Protein AF-A0A5C7M520-F1 (afdb_monomer)

Solvent-accessible surface area (backbone atoms only — not comparable to full-atom values): 5235 Å² total; per-residue (Å²): 130,85,77,78,72,77,76,58,42,74,70,54,72,67,58,50,48,47,48,54,54,52,67,70,34,61,91,70,42,80,63,52,48,68,59,29,32,75,74,70,73,37,47,33,76,53,51,53,49,51,44,52,51,52,57,49,52,50,70,74,63,69,65,56,49,36,72,70,54,44,53,50,50,52,53,47,50,54,51,54,75,67,30,80,82,83,125

Radius of gyration: 14.42 Å; Cα contacts (8 Å, |Δi|>4): 70; chains: 1; bounding box: 48×18×38 Å

Structure (mmCIF, N/CA/C/O backbone):
data_AF-A0A5C7M520-F1
#
_entry.id   AF-A0A5C7M520-F1
#
loop_
_atom_site.group_PDB
_atom_site.id
_atom_site.type_symbol
_atom_site.label_atom_id
_atom_site.label_alt_id
_atom_site.label_comp_id
_atom_site.label_asym_id
_atom_site.label_entity_id
_atom_site.label_seq_id
_atom_site.pdbx_PDB_ins_code
_atom_site.Cartn_x
_atom_site.Cartn_y
_atom_site.Cartn_z
_atom_site.occupancy
_atom_site.B_iso_or_equiv
_atom_site.auth_seq_id
_atom_site.auth_comp_id
_atom_site.auth_asym_id
_atom_site.auth_atom_id
_atom_site.pdbx_PDB_model_num
ATOM 1 N N . MET A 1 1 ? -32.687 -4.355 21.978 1.00 41.03 1 MET A N 1
ATOM 2 C CA . MET A 1 1 ? -31.274 -3.936 22.010 1.00 41.03 1 MET A CA 1
ATOM 3 C C . MET A 1 1 ? -30.881 -3.645 20.578 1.00 41.03 1 MET A C 1
ATOM 5 O O . MET A 1 1 ? -30.911 -4.560 19.767 1.00 41.03 1 MET A O 1
ATOM 9 N N . LEU A 1 2 ? -30.689 -2.372 20.231 1.00 47.81 2 LEU A N 1
ATOM 10 C CA . LEU A 1 2 ? -30.164 -1.999 18.920 1.00 47.81 2 LEU A CA 1
ATOM 11 C C . LEU A 1 2 ? -28.688 -2.374 18.954 1.00 47.81 2 LEU A C 1
ATOM 13 O O . LEU A 1 2 ? -27.919 -1.766 19.686 1.00 47.81 2 LEU A O 1
ATOM 17 N N . GLN A 1 3 ? -28.340 -3.448 18.258 1.00 53.38 3 GLN A N 1
ATOM 18 C CA . GLN A 1 3 ? -26.955 -3.805 18.020 1.00 53.38 3 GLN A CA 1
ATOM 19 C C . GLN A 1 3 ? -26.384 -2.667 17.178 1.00 53.38 3 GLN A C 1
ATOM 21 O O . GLN A 1 3 ? -26.745 -2.530 16.006 1.00 53.38 3 GLN A O 1
ATOM 26 N N . GLU A 1 4 ? -25.607 -1.790 17.812 1.00 50.66 4 GLU A N 1
ATOM 27 C CA . GLU A 1 4 ? -24.742 -0.843 17.125 1.00 50.66 4 GLU A CA 1
ATOM 28 C C . GLU A 1 4 ? -23.917 -1.697 16.170 1.00 50.66 4 GLU A C 1
ATOM 30 O O . GLU A 1 4 ? -23.052 -2.465 16.586 1.00 50.66 4 GLU A O 1
ATOM 35 N N . ARG A 1 5 ? -24.291 -1.701 14.887 1.00 58.03 5 ARG A N 1
ATOM 36 C CA . ARG A 1 5 ? -23.423 -2.255 13.862 1.00 58.03 5 ARG A CA 1
ATOM 37 C C . ARG A 1 5 ? -22.200 -1.363 13.931 1.00 58.03 5 ARG A C 1
ATOM 39 O O . ARG A 1 5 ? -22.281 -0.232 13.460 1.00 58.03 5 ARG A O 1
ATOM 46 N N . GLU A 1 6 ? -21.131 -1.828 14.576 1.00 59.59 6 GLU A N 1
ATOM 47 C CA . GLU A 1 6 ? -19.800 -1.287 14.341 1.00 59.59 6 GLU A CA 1
ATOM 48 C C . GLU A 1 6 ? -19.685 -1.167 12.827 1.00 59.59 6 GLU A C 1
ATOM 50 O O . GLU A 1 6 ? -19.735 -2.163 12.103 1.00 59.59 6 GLU A O 1
ATOM 55 N N . THR A 1 7 ? -19.711 0.066 12.329 1.00 68.75 7 THR A N 1
ATOM 56 C CA . THR A 1 7 ? -19.513 0.340 10.916 1.00 68.75 7 THR A CA 1
ATOM 57 C C . THR A 1 7 ? -18.060 0.018 10.649 1.00 68.75 7 THR A C 1
ATOM 59 O O . THR A 1 7 ? -17.194 0.874 10.823 1.00 68.75 7 THR A O 1
ATOM 62 N N . THR A 1 8 ? -17.801 -1.242 10.310 1.00 72.25 8 THR A N 1
ATOM 63 C CA . THR A 1 8 ? -16.503 -1.675 9.831 1.00 72.25 8 THR A CA 1
ATOM 64 C C . THR A 1 8 ? -16.164 -0.842 8.607 1.00 72.25 8 THR A C 1
ATOM 66 O O . THR A 1 8 ? -16.968 -0.67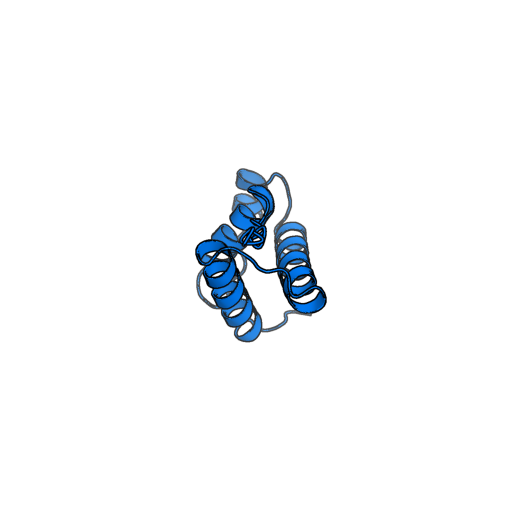9 7.684 1.00 72.25 8 THR A O 1
ATOM 69 N N . MET A 1 9 ? -15.000 -0.212 8.656 1.00 83.94 9 MET A N 1
ATOM 70 C CA . MET A 1 9 ? -14.505 0.623 7.581 1.00 83.94 9 MET A CA 1
ATOM 71 C C . MET A 1 9 ? -13.803 -0.253 6.552 1.00 83.94 9 MET A C 1
ATOM 73 O O . MET A 1 9 ? -13.150 -1.238 6.887 1.00 83.94 9 MET A O 1
ATOM 77 N N . HIS A 1 10 ? -13.930 0.135 5.292 1.00 87.75 10 HIS A N 1
ATOM 78 C CA . HIS A 1 10 ? -13.174 -0.457 4.203 1.00 87.75 10 HIS A CA 1
ATOM 79 C C . HIS A 1 10 ? -12.147 0.559 3.718 1.00 87.75 10 HIS A C 1
ATOM 81 O O . HIS A 1 10 ? -12.431 1.759 3.649 1.00 87.75 10 HIS A O 1
ATOM 87 N N . LEU A 1 11 ? -10.968 0.077 3.348 1.00 89.62 11 LEU A N 1
ATOM 88 C CA . LEU A 1 11 ? -10.023 0.844 2.561 1.00 89.62 11 LEU A CA 1
ATOM 89 C C . LEU A 1 11 ? -10.668 1.223 1.231 1.00 89.62 11 LEU A C 1
ATOM 91 O O . LEU A 1 11 ? -11.382 0.430 0.606 1.00 89.62 11 LEU A O 1
ATOM 95 N N . ASP A 1 12 ? -10.363 2.434 0.771 1.00 92.00 12 ASP A N 1
ATOM 96 C CA . ASP A 1 12 ? -10.728 2.825 -0.580 1.00 92.00 12 ASP A CA 1
ATOM 97 C C . ASP A 1 12 ? -10.091 1.866 -1.598 1.00 92.00 12 ASP A C 1
ATOM 99 O O . ASP A 1 12 ? -8.992 1.335 -1.398 1.00 92.00 12 ASP A O 1
ATOM 103 N N . TRP A 1 13 ? -10.788 1.644 -2.712 1.00 93.00 13 TRP A N 1
ATOM 104 C CA . TRP A 1 13 ? -10.356 0.725 -3.763 1.00 93.00 13 TRP A CA 1
ATOM 105 C C . TRP A 1 13 ? -8.962 1.072 -4.307 1.00 93.00 13 TRP A C 1
ATOM 107 O O . TRP A 1 13 ? -8.212 0.164 -4.677 1.00 93.00 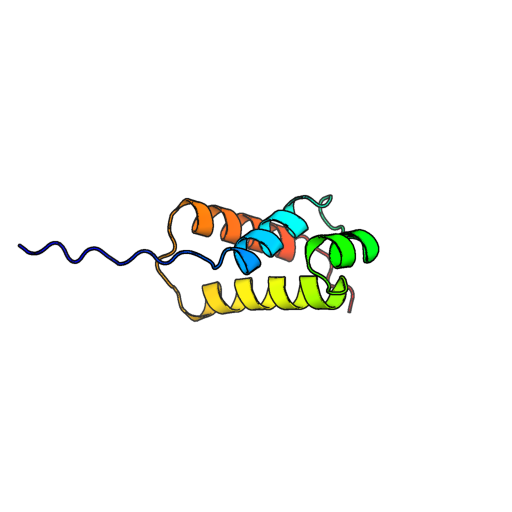13 TRP A O 1
ATOM 117 N N . TYR A 1 14 ? -8.597 2.358 -4.333 1.00 94.25 14 TYR A N 1
ATOM 118 C CA . TYR A 1 14 ? -7.287 2.812 -4.781 1.00 94.25 14 TYR A CA 1
ATOM 119 C C . TYR A 1 14 ? -6.193 2.426 -3.780 1.00 94.25 14 TYR A C 1
ATOM 121 O O . TYR A 1 14 ? -5.173 1.855 -4.169 1.00 94.25 14 TYR A O 1
ATOM 129 N N . ASP A 1 15 ? -6.430 2.658 -2.487 1.00 93.94 15 ASP A N 1
ATOM 130 C CA . ASP A 1 15 ? -5.485 2.338 -1.413 1.00 93.94 15 ASP A CA 1
ATOM 131 C C . ASP A 1 15 ? -5.314 0.821 -1.258 1.00 93.94 15 ASP A C 1
ATOM 133 O O . ASP A 1 15 ? -4.188 0.319 -1.241 1.00 93.94 15 ASP A O 1
ATOM 137 N N . ARG A 1 16 ? -6.420 0.066 -1.279 1.00 94.69 16 ARG A N 1
ATOM 138 C CA . ARG A 1 16 ? -6.410 -1.406 -1.337 1.00 94.69 16 ARG A CA 1
ATOM 139 C C . ARG A 1 16 ? -5.626 -1.909 -2.554 1.00 94.69 16 ARG A C 1
ATOM 141 O O . ARG A 1 16 ? -4.860 -2.8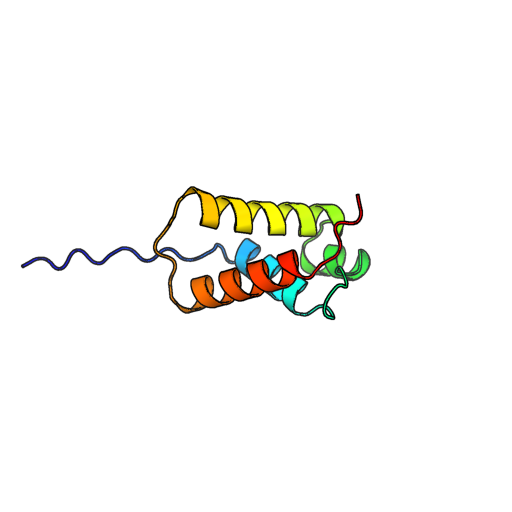74 -2.457 1.00 94.69 16 ARG A O 1
ATOM 148 N N . GLY A 1 17 ? -5.790 -1.244 -3.698 1.00 95.88 17 GLY A N 1
ATOM 149 C CA . GLY A 1 17 ? -5.051 -1.522 -4.926 1.00 95.88 17 GLY A CA 1
ATOM 150 C C . GLY A 1 17 ? -3.546 -1.308 -4.774 1.00 95.88 17 GLY A C 1
ATOM 151 O O . GLY A 1 17 ? -2.772 -2.164 -5.206 1.00 95.88 17 GLY A O 1
ATOM 152 N N . ILE A 1 18 ? -3.131 -0.214 -4.130 1.00 95.88 18 ILE A N 1
ATOM 153 C CA . ILE A 1 18 ? -1.720 0.085 -3.856 1.00 95.88 18 ILE A CA 1
ATOM 154 C C . ILE A 1 18 ? -1.108 -0.941 -2.903 1.00 95.88 18 ILE A C 1
ATOM 156 O O . ILE A 1 18 ? -0.052 -1.486 -3.225 1.00 95.88 18 ILE A O 1
ATOM 160 N N . LEU A 1 19 ? -1.772 -1.266 -1.787 1.00 94.88 19 LEU A N 1
ATOM 161 C CA . LEU A 1 19 ? -1.279 -2.284 -0.850 1.00 94.88 19 LEU A CA 1
ATOM 162 C C . LEU A 1 19 ? -1.072 -3.627 -1.556 1.00 94.88 19 LEU A C 1
ATOM 164 O O . LEU A 1 19 ? -0.001 -4.223 -1.473 1.00 94.88 19 LEU A O 1
ATOM 168 N N . SER A 1 20 ? -2.076 -4.068 -2.317 1.00 95.62 20 SER A N 1
ATOM 169 C CA . SER A 1 20 ? -2.023 -5.336 -3.052 1.00 95.62 20 SER A CA 1
ATOM 170 C C . SER A 1 20 ? -0.929 -5.349 -4.122 1.00 95.62 20 SER A C 1
ATOM 172 O O . SER A 1 20 ? -0.306 -6.379 -4.362 1.00 95.62 20 SER A O 1
ATOM 174 N N . PHE A 1 21 ? -0.698 -4.218 -4.790 1.00 95.00 21 PHE A N 1
ATOM 175 C CA . PHE A 1 21 ? 0.325 -4.102 -5.823 1.00 95.00 21 PHE A CA 1
ATOM 176 C C . PHE A 1 21 ? 1.742 -4.171 -5.255 1.00 95.00 21 PHE A C 1
ATOM 178 O O . PHE A 1 21 ? 2.570 -4.903 -5.792 1.00 95.00 21 PHE A O 1
ATOM 185 N N . VAL A 1 22 ? 2.010 -3.450 -4.164 1.00 93.31 22 VAL A N 1
ATOM 186 C CA . VAL A 1 22 ? 3.317 -3.490 -3.494 1.00 93.31 22 VAL A CA 1
ATOM 187 C C . VAL A 1 22 ? 3.574 -4.885 -2.922 1.00 93.31 22 VAL A C 1
ATOM 189 O O . VAL A 1 22 ? 4.638 -5.449 -3.148 1.00 93.31 22 VAL A O 1
ATOM 192 N N 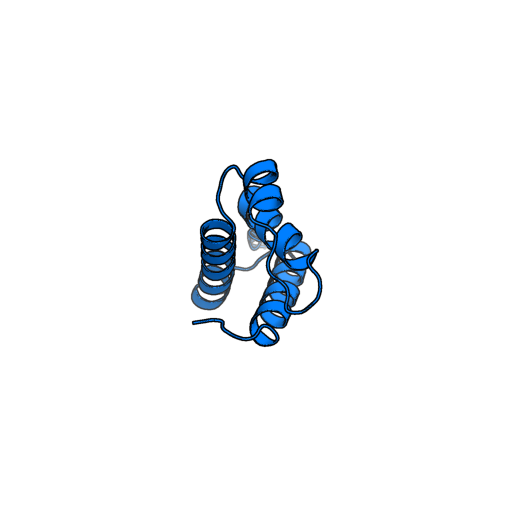. LEU A 1 23 ? 2.570 -5.501 -2.292 1.00 92.69 23 LEU A N 1
ATOM 193 C CA . LEU A 1 23 ? 2.671 -6.862 -1.755 1.00 92.69 23 LEU A CA 1
ATOM 194 C C . LEU A 1 23 ? 2.880 -7.952 -2.814 1.00 92.69 23 LEU A C 1
ATOM 196 O O . LEU A 1 23 ? 3.359 -9.034 -2.482 1.00 92.69 23 LEU A O 1
ATOM 200 N N . ALA A 1 24 ? 2.520 -7.698 -4.073 1.00 92.62 24 ALA A N 1
ATOM 201 C CA . ALA A 1 24 ? 2.774 -8.629 -5.170 1.00 92.62 24 ALA A CA 1
ATOM 202 C C . ALA A 1 24 ? 4.240 -8.614 -5.642 1.00 92.62 24 ALA A C 1
ATOM 204 O O . ALA A 1 24 ? 4.634 -9.469 -6.438 1.00 92.62 24 ALA A O 1
ATOM 205 N N . CYS A 1 25 ? 5.044 -7.649 -5.188 1.00 87.25 25 CYS A N 1
ATOM 206 C CA . CYS A 1 25 ? 6.466 -7.599 -5.497 1.00 87.25 25 CYS A CA 1
ATOM 207 C C . CYS A 1 25 ? 7.237 -8.645 -4.684 1.00 87.25 25 CYS A C 1
ATOM 209 O O . CYS A 1 25 ? 6.796 -9.091 -3.623 1.00 87.25 25 CYS A O 1
ATOM 211 N N . ALA A 1 26 ? 8.415 -9.035 -5.177 1.00 79.81 26 ALA A N 1
ATOM 212 C CA . ALA A 1 26 ? 9.292 -9.919 -4.419 1.00 79.81 26 ALA A CA 1
ATOM 213 C C . ALA A 1 26 ? 9.603 -9.307 -3.033 1.00 79.81 26 ALA A C 1
ATOM 215 O O . ALA A 1 26 ? 9.664 -8.077 -2.909 1.00 79.81 26 ALA A O 1
ATOM 216 N N . PRO A 1 27 ? 9.806 -10.131 -1.988 1.00 76.94 27 PRO A N 1
ATOM 217 C CA . PRO A 1 27 ? 10.180 -9.632 -0.669 1.00 76.94 27 PRO A CA 1
ATOM 218 C C . PRO A 1 27 ? 11.398 -8.706 -0.757 1.00 76.94 27 PRO A C 1
ATOM 220 O O . PRO A 1 27 ? 12.416 -9.072 -1.343 1.00 76.94 27 PRO A O 1
ATOM 223 N N . GLY A 1 28 ? 11.282 -7.497 -0.204 1.00 73.31 28 GLY A N 1
ATOM 224 C CA . GLY A 1 28 ? 12.361 -6.506 -0.227 1.00 73.31 28 GLY A CA 1
ATOM 225 C C . GLY A 1 28 ? 12.528 -5.728 -1.541 1.00 73.31 28 GLY A C 1
ATOM 226 O O . GLY A 1 28 ? 13.438 -4.908 -1.621 1.00 73.31 28 GLY A O 1
ATOM 227 N N . ALA A 1 29 ? 11.684 -5.948 -2.555 1.00 80.44 29 ALA A N 1
ATOM 228 C CA . ALA A 1 29 ? 11.772 -5.268 -3.848 1.00 80.44 29 ALA A CA 1
ATOM 229 C C . ALA A 1 29 ? 10.614 -4.290 -4.068 1.00 80.44 29 ALA A C 1
ATOM 231 O O . ALA A 1 29 ? 9.454 -4.667 -3.963 1.00 80.44 29 ALA A O 1
ATOM 232 N N . GLU A 1 30 ? 10.910 -3.045 -4.438 1.00 86.25 30 GLU A N 1
ATOM 233 C CA . GLU A 1 30 ? 9.868 -2.086 -4.813 1.00 86.25 30 GLU A CA 1
ATOM 234 C C . GLU A 1 30 ? 9.297 -2.374 -6.215 1.00 86.25 30 GLU A C 1
ATOM 236 O O . GLU A 1 30 ? 9.986 -2.953 -7.066 1.00 86.25 30 GLU A O 1
ATOM 241 N N . PRO A 1 31 ? 8.058 -1.934 -6.505 1.00 90.19 31 PRO A N 1
ATOM 242 C CA . PRO A 1 31 ? 7.520 -2.014 -7.854 1.00 90.19 31 PRO A CA 1
ATOM 243 C C . PRO A 1 31 ? 8.345 -1.199 -8.854 1.00 90.19 31 PRO A C 1
ATOM 245 O O . PRO A 1 31 ? 8.827 -0.107 -8.546 1.00 90.19 31 PRO A O 1
ATOM 248 N N . SER A 1 32 ? 8.437 -1.659 -10.102 1.00 92.88 32 SER A N 1
ATOM 249 C CA . SER A 1 32 ? 9.086 -0.868 -11.152 1.00 92.88 32 SER A CA 1
ATOM 250 C C . SER A 1 32 ? 8.287 0.399 -11.483 1.00 92.88 32 SER A C 1
ATOM 252 O O . SER A 1 32 ? 7.058 0.453 -11.338 1.00 92.88 32 SER A O 1
ATOM 254 N N . ASN A 1 33 ? 8.988 1.434 -11.955 1.00 92.44 33 ASN A N 1
ATOM 255 C CA . ASN A 1 33 ? 8.357 2.710 -12.289 1.00 92.44 33 ASN A CA 1
ATOM 256 C C . ASN A 1 33 ? 7.372 2.572 -13.459 1.00 92.44 33 ASN A C 1
ATOM 258 O O . ASN A 1 33 ? 6.292 3.154 -13.414 1.00 92.44 33 ASN A O 1
ATOM 262 N N . ASP A 1 34 ? 7.698 1.741 -14.450 1.00 95.50 34 ASP A N 1
ATOM 263 C CA . ASP A 1 34 ? 6.819 1.464 -15.590 1.00 95.50 34 ASP A CA 1
ATOM 264 C C . ASP A 1 34 ? 5.528 0.761 -15.155 1.00 95.50 34 ASP A C 1
ATOM 266 O O . ASP A 1 34 ? 4.438 1.160 -15.565 1.00 95.50 34 ASP A O 1
ATOM 270 N N . ALA A 1 35 ? 5.623 -0.236 -14.266 1.00 94.31 35 ALA A N 1
ATOM 271 C CA . ALA A 1 35 ? 4.448 -0.922 -13.732 1.00 94.31 35 ALA A CA 1
ATOM 272 C C . ALA A 1 35 ? 3.582 0.016 -12.875 1.00 94.31 35 ALA A C 1
ATOM 274 O O . ALA A 1 35 ? 2.352 -0.017 -12.961 1.00 94.31 35 ALA A O 1
ATOM 275 N N . SER A 1 36 ? 4.218 0.882 -12.082 1.00 94.88 36 SER A N 1
ATOM 276 C CA . SER A 1 36 ? 3.536 1.889 -11.263 1.00 94.88 36 SER A CA 1
ATOM 277 C C . SER A 1 36 ? 2.762 2.889 -12.124 1.00 94.88 36 SER A C 1
ATOM 279 O O . SER A 1 36 ? 1.582 3.147 -11.874 1.00 94.88 36 SER A O 1
ATOM 281 N N . LEU A 1 37 ? 3.393 3.396 -13.188 1.00 95.81 37 LEU A N 1
ATOM 282 C CA . LEU A 1 37 ? 2.768 4.324 -14.127 1.00 95.81 37 LEU A CA 1
ATOM 283 C C . LEU A 1 37 ? 1.624 3.661 -14.895 1.00 95.81 37 LEU A C 1
ATOM 285 O O . LEU A 1 37 ? 0.551 4.250 -14.996 1.00 95.81 37 LEU A O 1
ATOM 289 N N . ALA A 1 38 ? 1.817 2.432 -15.376 1.00 95.50 38 ALA A N 1
ATOM 290 C CA . ALA A 1 38 ? 0.790 1.703 -16.114 1.00 95.50 38 ALA A CA 1
ATOM 291 C C . ALA A 1 38 ? -0.463 1.429 -15.268 1.00 95.50 38 ALA A C 1
ATOM 293 O O . ALA A 1 38 ? -1.576 1.476 -15.788 1.00 95.50 38 ALA A O 1
ATOM 294 N N . ARG A 1 39 ? -0.296 1.146 -13.969 1.00 95.25 39 ARG A N 1
ATOM 295 C CA . ARG A 1 39 ? -1.407 0.749 -13.093 1.00 95.25 39 ARG A CA 1
ATOM 296 C C . ARG A 1 39 ? -2.066 1.913 -12.352 1.00 95.25 39 ARG A C 1
ATOM 298 O O . ARG A 1 39 ? -3.273 1.874 -12.143 1.00 95.25 39 ARG A O 1
ATOM 305 N N . PHE A 1 40 ? -1.300 2.927 -11.951 1.00 95.25 40 PHE A N 1
ATOM 306 C CA . PHE A 1 40 ? -1.788 4.014 -11.091 1.00 95.25 40 PHE A CA 1
ATOM 307 C C . PHE A 1 40 ? -1.571 5.415 -11.667 1.00 95.25 40 PHE A C 1
ATOM 309 O O . PHE A 1 40 ? -1.984 6.392 -11.043 1.00 95.25 40 PHE A O 1
ATOM 316 N N . GLY A 1 41 ? -0.895 5.542 -12.814 1.00 95.75 41 GLY A N 1
ATOM 317 C CA . GLY A 1 41 ? -0.558 6.840 -13.407 1.00 95.75 41 GLY A CA 1
ATOM 318 C C . GLY A 1 41 ? 0.447 7.658 -12.588 1.00 95.75 41 GLY A C 1
ATOM 319 O O . GLY A 1 41 ? 0.604 8.856 -12.821 1.00 95.75 41 GLY A O 1
ATOM 320 N N . ILE A 1 42 ? 1.124 7.040 -11.616 1.00 95.12 42 ILE A N 1
ATOM 321 C CA . ILE A 1 42 ? 2.094 7.691 -10.728 1.00 95.12 42 ILE A CA 1
ATOM 322 C C . ILE A 1 42 ? 3.388 6.881 -10.643 1.00 95.12 42 ILE A C 1
ATOM 324 O O . ILE A 1 42 ? 3.405 5.674 -10.859 1.00 95.12 42 ILE A O 1
ATOM 328 N N . THR A 1 43 ? 4.487 7.565 -10.335 1.00 95.50 43 THR A N 1
ATOM 329 C CA . THR A 1 43 ? 5.815 6.951 -10.225 1.00 95.50 43 THR A CA 1
ATOM 330 C C . THR A 1 43 ? 5.944 6.067 -8.984 1.00 95.50 43 THR A C 1
ATOM 332 O O . THR A 1 43 ? 5.236 6.289 -7.997 1.00 95.50 43 THR A O 1
ATOM 335 N N . THR A 1 44 ? 6.896 5.125 -8.979 1.00 94.19 44 THR A N 1
ATOM 336 C CA . THR A 1 44 ? 7.162 4.247 -7.819 1.00 94.19 44 THR A CA 1
ATOM 337 C C . THR A 1 44 ? 7.319 5.034 -6.511 1.00 94.19 44 THR A C 1
ATOM 339 O O . THR A 1 44 ? 6.611 4.717 -5.557 1.00 94.19 44 THR A O 1
ATOM 342 N N . PRO A 1 45 ? 8.101 6.133 -6.430 1.00 94.31 45 PRO A N 1
ATOM 343 C CA . PRO A 1 45 ? 8.220 6.895 -5.182 1.00 94.31 45 PRO A CA 1
ATOM 344 C C . PRO A 1 45 ? 6.910 7.547 -4.713 1.00 94.31 45 PRO A C 1
ATOM 346 O O . PRO A 1 45 ? 6.769 7.912 -3.546 1.00 94.31 45 PRO A O 1
ATOM 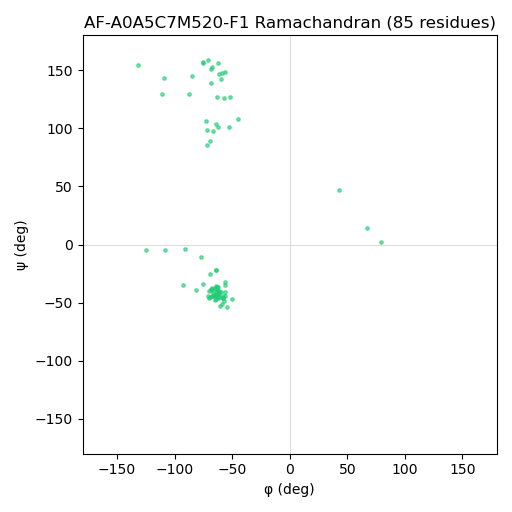349 N N . ARG A 1 46 ? 5.941 7.773 -5.610 1.00 95.00 46 ARG A N 1
ATOM 350 C CA . ARG A 1 46 ? 4.596 8.234 -5.228 1.00 95.00 46 ARG A CA 1
ATOM 351 C C . ARG A 1 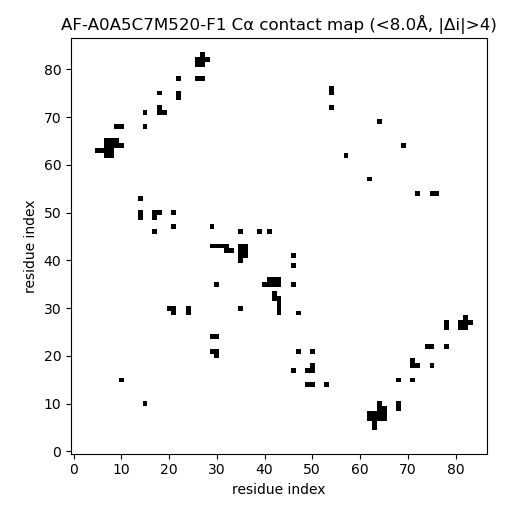46 ? 3.717 7.074 -4.764 1.00 95.00 46 ARG A C 1
ATOM 353 O O . ARG A 1 46 ? 3.004 7.256 -3.783 1.00 95.00 46 ARG A O 1
ATOM 360 N N . VAL A 1 47 ? 3.808 5.907 -5.408 1.00 95.50 47 VAL A N 1
ATOM 361 C CA . VAL A 1 47 ? 3.140 4.676 -4.951 1.00 95.50 47 VAL A CA 1
ATOM 362 C C . VAL A 1 47 ? 3.607 4.320 -3.542 1.00 95.50 47 VAL A C 1
ATOM 364 O O . VAL A 1 47 ? 2.776 4.190 -2.650 1.00 95.50 47 VAL A O 1
ATOM 367 N N . MET A 1 48 ? 4.921 4.262 -3.313 1.00 94.19 48 MET A N 1
ATOM 368 C CA . MET A 1 48 ? 5.499 3.928 -2.007 1.00 94.19 48 MET A CA 1
ATOM 369 C C . MET A 1 48 ? 5.137 4.959 -0.929 1.00 94.19 48 MET A C 1
ATOM 371 O O . MET A 1 48 ? 4.792 4.583 0.186 1.00 94.19 48 MET A O 1
ATOM 375 N N . ARG A 1 49 ? 5.093 6.259 -1.262 1.00 94.69 49 ARG A N 1
ATOM 376 C CA . ARG A 1 49 ? 4.586 7.284 -0.330 1.00 94.69 49 ARG A CA 1
ATOM 377 C C . ARG A 1 49 ? 3.124 7.076 0.045 1.00 94.69 49 ARG A C 1
ATOM 379 O O . ARG A 1 49 ? 2.755 7.293 1.195 1.00 94.69 49 ARG A O 1
ATOM 386 N N . ARG A 1 50 ? 2.279 6.700 -0.917 1.00 95.12 50 ARG A N 1
ATOM 387 C CA . ARG A 1 50 ? 0.861 6.447 -0.650 1.00 95.12 50 ARG A CA 1
ATOM 388 C C . ARG A 1 50 ? 0.680 5.174 0.172 1.00 95.12 50 ARG A C 1
ATOM 390 O O . ARG A 1 50 ? -0.114 5.185 1.102 1.00 95.12 50 ARG A O 1
ATOM 397 N N . PHE A 1 51 ? 1.461 4.138 -0.121 1.00 94.62 51 PHE A N 1
ATOM 398 C CA . PHE A 1 51 ? 1.549 2.924 0.681 1.00 94.62 51 PHE A CA 1
ATOM 399 C C . PHE A 1 51 ? 1.887 3.248 2.144 1.00 94.62 51 PHE A C 1
ATOM 401 O O . PHE A 1 51 ? 1.109 2.910 3.032 1.00 94.62 51 PHE A O 1
ATOM 408 N N . ASP A 1 52 ? 2.968 3.996 2.393 1.00 92.88 52 ASP A N 1
ATOM 409 C CA . ASP A 1 52 ? 3.362 4.403 3.748 1.00 92.88 52 ASP A CA 1
ATOM 410 C C . ASP A 1 52 ? 2.271 5.234 4.446 1.00 92.88 52 ASP A C 1
ATOM 412 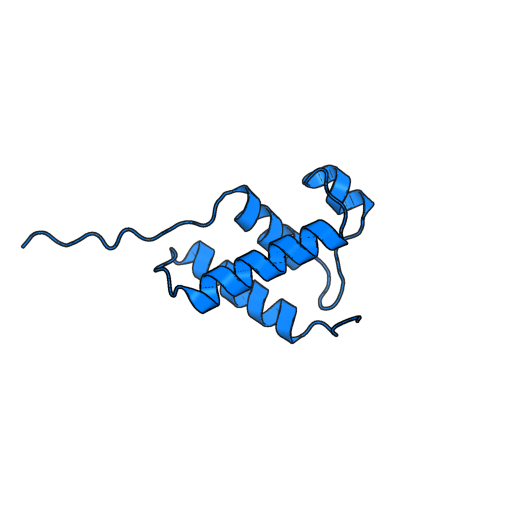O O . ASP A 1 52 ? 1.980 5.008 5.619 1.00 92.88 52 ASP A O 1
ATOM 416 N N . ALA A 1 53 ? 1.616 6.154 3.728 1.00 92.94 53 ALA A N 1
ATOM 417 C CA . ALA A 1 53 ? 0.540 6.977 4.283 1.00 92.94 53 ALA A CA 1
ATOM 418 C C . ALA A 1 53 ? -0.689 6.156 4.712 1.00 92.94 53 ALA A C 1
ATOM 420 O O . ALA A 1 53 ? -1.322 6.483 5.713 1.00 92.94 53 ALA A O 1
ATOM 421 N N . VAL A 1 54 ? -1.031 5.091 3.976 1.00 91.69 54 VAL A N 1
ATOM 422 C CA . VAL A 1 54 ? -2.125 4.181 4.353 1.00 91.69 54 VAL A CA 1
ATOM 423 C C . VAL A 1 54 ? -1.762 3.417 5.625 1.00 91.69 54 VAL A C 1
ATOM 425 O O . VAL A 1 54 ? -2.578 3.342 6.542 1.00 91.69 54 VAL A O 1
ATOM 428 N N . LEU A 1 55 ? -0.532 2.901 5.720 1.00 91.88 55 LEU A N 1
ATOM 429 C CA . LEU A 1 55 ? -0.072 2.201 6.923 1.00 91.88 55 LEU A CA 1
ATOM 430 C C . LEU A 1 55 ? -0.064 3.116 8.152 1.00 91.88 55 LEU A C 1
ATOM 432 O O . LEU A 1 55 ? -0.494 2.700 9.228 1.00 91.88 55 LEU A O 1
ATOM 436 N N . ASP A 1 56 ? 0.395 4.357 7.991 1.00 90.75 56 ASP A N 1
ATOM 437 C CA . ASP A 1 56 ? 0.413 5.354 9.061 1.00 90.75 56 ASP A CA 1
ATOM 438 C C . ASP A 1 56 ? -1.008 5.709 9.520 1.00 90.75 56 ASP A C 1
ATOM 440 O O . ASP A 1 56 ? -1.315 5.629 10.707 1.00 90.75 56 ASP A O 1
ATOM 444 N N . ALA A 1 57 ? -1.922 5.973 8.580 1.00 86.75 57 ALA A N 1
ATOM 445 C CA . ALA A 1 57 ? -3.311 6.299 8.894 1.00 86.75 57 ALA A CA 1
ATOM 446 C C . ALA A 1 57 ? -4.004 5.198 9.713 1.00 86.75 57 ALA A C 1
ATOM 448 O O . ALA A 1 57 ? -4.668 5.510 10.706 1.00 86.75 57 ALA A O 1
ATOM 449 N N . VAL A 1 58 ? -3.816 3.926 9.337 1.00 85.12 58 VAL A N 1
ATOM 450 C CA . VAL A 1 58 ? -4.397 2.784 10.061 1.00 85.12 58 VAL A CA 1
ATOM 451 C C . VAL A 1 58 ? -3.782 2.638 11.455 1.00 85.12 58 VAL A C 1
ATOM 453 O O . VAL A 1 58 ? -4.515 2.442 12.425 1.00 85.12 58 VAL A O 1
ATOM 456 N N . ARG A 1 59 ? -2.457 2.801 11.585 1.00 83.31 59 ARG A N 1
ATOM 457 C CA . ARG A 1 59 ? -1.766 2.760 12.886 1.00 83.31 59 ARG A CA 1
ATOM 458 C C . ARG A 1 59 ? -2.215 3.890 13.816 1.00 83.31 59 ARG A C 1
ATOM 460 O O . ARG A 1 59 ? -2.393 3.650 15.007 1.00 83.31 59 ARG A O 1
ATOM 467 N N . SER A 1 60 ? -2.397 5.105 13.297 1.00 83.44 60 SER A N 1
ATOM 468 C CA . SER A 1 60 ? -2.729 6.282 14.110 1.00 83.44 60 SER A CA 1
ATOM 469 C C . SER A 1 60 ? -4.176 6.317 14.596 1.00 83.44 60 SER A C 1
ATOM 471 O O . SER A 1 60 ? -4.427 6.835 15.680 1.00 83.44 60 SER A O 1
ATOM 473 N N . HIS A 1 61 ? -5.129 5.814 13.811 1.00 73.38 61 HIS A N 1
ATOM 474 C CA . HIS A 1 61 ? -6.549 6.063 14.075 1.00 73.38 61 HIS A CA 1
ATOM 475 C C . HIS A 1 61 ? -7.333 4.853 14.598 1.00 73.38 61 HIS A C 1
ATOM 477 O O . HIS A 1 61 ? -8.502 5.020 14.933 1.00 73.38 61 HIS A O 1
ATOM 483 N N . GLN A 1 62 ? -6.719 3.663 14.679 1.00 69.75 62 GLN A N 1
ATOM 484 C CA . GLN A 1 62 ? -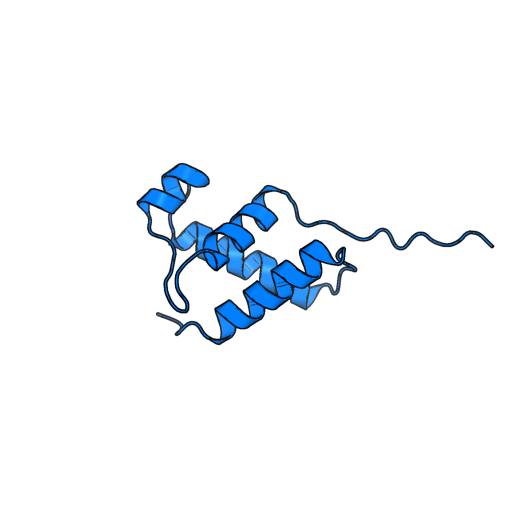7.355 2.425 15.168 1.00 69.75 62 GLN A CA 1
ATOM 485 C C . GLN A 1 62 ? -8.786 2.234 14.631 1.00 69.75 62 GLN A C 1
ATOM 487 O O . GLN A 1 62 ? -9.722 1.955 15.380 1.00 69.75 62 GLN A O 1
ATOM 492 N N . PHE A 1 63 ? -8.975 2.430 13.324 1.00 72.94 63 PHE A N 1
ATOM 493 C CA . PHE A 1 63 ? -10.280 2.216 12.708 1.00 72.94 63 PHE A CA 1
ATOM 494 C C . PHE A 1 63 ? -10.621 0.717 12.711 1.00 72.94 63 PHE A C 1
ATOM 496 O O . PHE A 1 63 ? -9.738 -0.092 12.404 1.00 72.94 63 PHE A O 1
ATOM 503 N N . PRO A 1 64 ? -11.880 0.327 12.994 1.00 79.75 64 PRO A N 1
ATOM 504 C CA . PRO A 1 64 ? -12.314 -1.057 12.868 1.00 79.75 64 PRO A CA 1
ATOM 505 C C . PRO A 1 64 ? -12.419 -1.398 11.378 1.00 79.75 64 PRO A C 1
ATOM 507 O O . PRO A 1 64 ? -13.470 -1.223 10.767 1.00 79.75 64 PRO A O 1
ATOM 510 N N . LEU A 1 65 ? -11.309 -1.801 10.761 1.00 84.81 65 LEU A N 1
ATOM 511 C CA . LEU A 1 65 ? -11.311 -2.298 9.388 1.00 84.81 65 LEU A CA 1
ATOM 512 C C . LEU A 1 65 ? -12.028 -3.647 9.319 1.00 84.81 65 LEU A C 1
ATOM 514 O O . LEU A 1 65 ? -12.004 -4.419 10.278 1.00 84.81 65 LEU A O 1
ATOM 518 N N . ASP A 1 66 ? -12.638 -3.948 8.177 1.00 90.00 66 ASP A N 1
ATOM 519 C CA . ASP A 1 66 ? -13.097 -5.309 7.918 1.00 90.00 66 ASP A CA 1
ATOM 520 C C . ASP A 1 66 ? -11.921 -6.303 7.889 1.00 90.00 66 ASP A C 1
ATOM 522 O O . ASP A 1 66 ? -10.781 -5.933 7.598 1.00 90.00 66 ASP A O 1
ATOM 526 N N . ASP A 1 67 ? -12.199 -7.582 8.146 1.00 87.75 67 ASP A N 1
ATOM 527 C CA . ASP A 1 67 ? -11.167 -8.618 8.275 1.00 87.75 67 ASP A CA 1
ATOM 528 C C . ASP A 1 67 ? -10.251 -8.741 7.045 1.00 87.75 67 ASP A C 1
ATOM 530 O O . ASP A 1 67 ? -9.056 -9.035 7.187 1.00 87.75 67 ASP A O 1
ATOM 534 N N . ALA A 1 68 ? -10.775 -8.527 5.832 1.00 89.75 68 ALA A N 1
ATOM 535 C CA . ALA A 1 68 ? -9.982 -8.631 4.612 1.00 89.75 68 ALA A CA 1
ATOM 536 C C . ALA A 1 68 ? -8.995 -7.463 4.496 1.00 89.75 68 ALA A C 1
ATOM 538 O O . ALA A 1 68 ? -7.816 -7.688 4.200 1.00 89.75 68 ALA A O 1
ATOM 539 N N . ASP A 1 69 ? -9.441 -6.237 4.781 1.00 91.25 69 ASP A N 1
ATOM 540 C CA . ASP A 1 69 ? -8.559 -5.067 4.808 1.00 91.25 69 ASP A CA 1
ATOM 541 C C . ASP A 1 69 ? -7.575 -5.106 5.959 1.00 91.25 69 ASP A C 1
ATOM 543 O O . ASP A 1 69 ? -6.399 -4.799 5.767 1.00 91.25 69 ASP A O 1
ATOM 547 N N . LEU A 1 70 ? -8.009 -5.558 7.131 1.00 89.88 70 LEU A N 1
ATOM 548 C CA . LEU A 1 70 ? -7.130 -5.728 8.274 1.00 89.88 70 LEU A CA 1
ATOM 549 C C . LEU A 1 70 ? -6.011 -6.731 7.960 1.00 89.88 70 LEU A C 1
ATOM 551 O O . LEU A 1 70 ? -4.835 -6.457 8.203 1.00 89.88 70 LEU A O 1
ATOM 555 N N . THR A 1 71 ? -6.352 -7.863 7.338 1.00 91.88 71 THR A N 1
ATOM 556 C CA . THR A 1 71 ? -5.366 -8.861 6.894 1.00 91.88 71 THR A CA 1
ATOM 557 C C . THR A 1 71 ? -4.395 -8.279 5.868 1.00 91.88 71 THR A C 1
ATOM 559 O O . THR A 1 71 ? -3.192 -8.549 5.926 1.00 91.88 71 THR A O 1
ATOM 562 N N . LEU A 1 72 ? -4.897 -7.482 4.921 1.00 93.44 72 LEU A N 1
ATOM 563 C CA . LEU A 1 72 ? -4.073 -6.841 3.902 1.00 93.44 72 LEU A CA 1
ATOM 564 C C . LEU A 1 72 ? -3.091 -5.839 4.522 1.00 93.44 72 LEU A C 1
ATOM 566 O O . LEU A 1 72 ? -1.911 -5.844 4.170 1.00 93.44 72 LEU A O 1
ATOM 570 N N . VAL A 1 73 ? -3.557 -5.026 5.471 1.00 91.75 73 VAL A N 1
ATOM 571 C CA . VAL A 1 73 ? -2.726 -4.051 6.184 1.00 91.75 73 VAL A CA 1
ATOM 572 C C . VAL A 1 73 ? -1.674 -4.743 7.041 1.00 91.75 73 VAL A C 1
ATOM 574 O O . VAL A 1 73 ? -0.518 -4.338 6.987 1.00 91.75 73 VAL A O 1
ATOM 577 N N . HIS A 1 74 ? -2.017 -5.804 7.778 1.00 90.81 74 HIS A N 1
ATOM 578 C CA . HIS A 1 74 ? -1.031 -6.551 8.567 1.00 90.81 74 HIS A CA 1
ATOM 579 C C . HIS A 1 74 ? 0.099 -7.100 7.694 1.00 90.81 74 HIS A C 1
ATOM 581 O O . HIS A 1 74 ? 1.269 -6.875 7.990 1.00 90.81 74 HIS A O 1
ATOM 587 N N . ARG A 1 75 ? -0.232 -7.712 6.551 1.00 91.88 75 ARG A N 1
ATOM 588 C CA . ARG A 1 75 ? 0.785 -8.180 5.597 1.00 91.88 75 ARG A CA 1
ATOM 589 C C . ARG A 1 75 ? 1.640 -7.038 5.059 1.00 91.88 75 ARG A C 1
ATOM 591 O O . ARG A 1 75 ? 2.839 -7.210 4.880 1.00 91.88 75 ARG A O 1
ATOM 598 N N . ALA A 1 76 ? 1.030 -5.889 4.774 1.00 91.75 76 ALA A N 1
ATOM 599 C CA . ALA A 1 76 ? 1.735 -4.712 4.279 1.00 91.75 76 ALA A CA 1
ATOM 600 C C . ALA A 1 76 ? 2.671 -4.100 5.335 1.00 91.75 76 ALA A C 1
ATOM 602 O O . ALA A 1 76 ? 3.779 -3.685 4.997 1.00 91.75 76 ALA A O 1
ATOM 603 N N . VAL A 1 77 ? 2.263 -4.099 6.606 1.00 90.19 77 VAL A N 1
ATOM 604 C CA . VAL A 1 77 ? 3.114 -3.735 7.746 1.00 90.19 77 VAL A CA 1
ATOM 605 C C . VAL A 1 77 ? 4.310 -4.675 7.837 1.00 90.19 77 VAL A C 1
ATOM 607 O O . VAL A 1 77 ? 5.443 -4.198 7.801 1.00 90.19 77 VAL A O 1
ATOM 610 N N . ASP A 1 78 ? 4.069 -5.986 7.862 1.00 88.75 78 ASP A N 1
ATOM 611 C CA . ASP A 1 78 ? 5.140 -6.979 7.935 1.00 88.75 78 ASP A CA 1
ATOM 612 C C . ASP A 1 78 ? 6.105 -6.812 6.758 1.00 88.75 78 ASP A C 1
ATOM 614 O O . ASP A 1 78 ? 7.319 -6.752 6.936 1.00 88.75 78 ASP A O 1
ATOM 618 N N . TYR A 1 79 ? 5.575 -6.660 5.544 1.00 87.88 79 TYR A N 1
ATOM 619 C CA . TYR A 1 79 ? 6.373 -6.422 4.348 1.00 87.88 79 TYR A CA 1
ATOM 620 C C . TYR A 1 79 ? 7.273 -5.186 4.480 1.00 87.88 79 TYR A C 1
ATOM 622 O O . TYR A 1 79 ? 8.452 -5.242 4.127 1.00 87.88 79 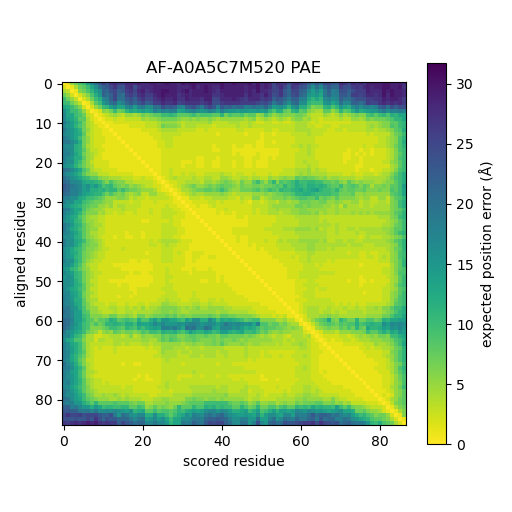TYR A O 1
ATOM 630 N N . ARG A 1 80 ? 6.740 -4.077 5.011 1.00 85.81 80 ARG A N 1
ATOM 631 C CA . ARG A 1 80 ? 7.487 -2.826 5.185 1.00 85.81 80 ARG A CA 1
ATOM 632 C C . ARG A 1 80 ? 8.584 -2.946 6.234 1.00 85.81 80 ARG A C 1
ATOM 634 O O . ARG A 1 80 ? 9.664 -2.401 6.021 1.00 85.81 80 ARG A O 1
ATOM 641 N N . ASP A 1 81 ? 8.325 -3.666 7.318 1.00 84.94 81 ASP A N 1
ATOM 642 C CA . ASP A 1 81 ? 9.287 -3.866 8.403 1.00 84.94 81 ASP A CA 1
ATOM 643 C C . ASP A 1 81 ? 10.468 -4.760 7.969 1.00 84.94 81 ASP A C 1
ATOM 645 O O . ASP A 1 81 ? 11.577 -4.615 8.483 1.00 84.94 81 ASP A O 1
ATOM 649 N N . HIS A 1 82 ? 10.269 -5.626 6.968 1.00 81.56 82 HIS A N 1
ATOM 650 C CA . HIS A 1 82 ? 11.322 -6.461 6.370 1.00 81.56 82 HIS A CA 1
ATOM 651 C C . HIS A 1 82 ? 12.022 -5.813 5.162 1.00 81.56 82 HIS A C 1
ATOM 653 O O . HIS A 1 82 ? 12.970 -6.382 4.615 1.00 81.56 82 HIS A O 1
ATOM 659 N N . MET A 1 83 ? 11.580 -4.630 4.729 1.00 77.31 83 MET A N 1
ATOM 660 C CA . MET A 1 83 ? 12.201 -3.891 3.634 1.00 77.31 83 MET A CA 1
ATOM 661 C C . MET A 1 83 ? 13.338 -3.005 4.169 1.00 77.31 83 MET A C 1
ATOM 663 O O . MET A 1 83 ? 13.113 -2.214 5.090 1.00 77.31 83 MET A O 1
ATOM 667 N N . PRO A 1 84 ? 14.553 -3.053 3.594 1.00 64.88 84 PRO A N 1
ATOM 668 C CA . PRO A 1 84 ? 15.588 -2.092 3.949 1.00 64.88 84 PRO A CA 1
ATOM 669 C C . PRO A 1 84 ? 15.124 -0.684 3.555 1.00 64.88 84 PRO A C 1
ATOM 671 O O . PRO A 1 84 ? 14.745 -0.446 2.408 1.00 64.88 84 PRO A O 1
ATOM 674 N N . ARG A 1 85 ? 15.156 0.270 4.495 1.00 57.66 85 ARG A N 1
ATOM 675 C CA . ARG A 1 85 ? 14.932 1.685 4.171 1.00 57.66 85 ARG A CA 1
ATOM 676 C C . ARG A 1 85 ? 16.094 2.167 3.307 1.00 57.66 85 ARG A C 1
ATOM 678 O O . ARG A 1 85 ? 17.152 2.503 3.830 1.00 57.66 85 ARG A O 1
ATOM 685 N N . THR A 1 86 ? 15.909 2.196 1.994 1.00 53.41 86 THR A N 1
ATOM 686 C CA . THR A 1 86 ? 16.778 2.968 1.106 1.00 53.41 86 THR A CA 1
ATOM 687 C C . THR A 1 86 ? 16.456 4.441 1.338 1.00 53.41 86 THR A C 1
ATOM 689 O O . THR A 1 86 ? 15.416 4.928 0.891 1.00 53.41 86 THR A O 1
ATOM 692 N N . GLY A 1 87 ? 17.284 5.086 2.163 1.00 44.22 87 GLY A N 1
ATOM 693 C CA . GLY A 1 87 ? 17.266 6.532 2.395 1.00 44.22 87 GLY A CA 1
ATOM 694 C C . GLY A 1 87 ? 17.811 7.311 1.211 1.00 44.22 87 GLY A C 1
ATOM 695 O O . GLY A 1 87 ? 18.650 6.746 0.473 1.00 44.22 87 GLY A O 1
#

Nearest PDB structures (foldseek):
  7kug-assembly1_B  TM=5.799E-01  e=4.314E-01  Mycobacterium tuberculosis
  7kuf-assembly1_B  TM=5.668E-01  e=6.734E-01  Mycobacterium tuberculosis
  8d5v-assembly2_D  TM=5.965E-01  e=1.986E+00  Mycobacterium tuberculosis H37Rv
  3f21-assembly1_B  TM=5.837E-01  e=3.101E+00  Homo sapiens
  8aes-assembly4_D  TM=4.147E-01  e=5.498E+00  Saccharolobus solfataricus

Secondary structure (DSSP, 8-state):
--------B---HHHHHHHHHHHTSPTT-PPPHHHHHHHHSS-HHHHHHHHHHHHHHHHHH---B-HHHHHHHHHHHHHHHTS----

Foldseek 3Di:
DPPPPLPADEDDPVLLVLLVVQLVDDQQDFDQQVVCCVPPVDGRVVSVVSLVVVLVVCVPPVGRHDPVRVVSSVSSVVSVVRHPPPD

Mean predicted aligned error: 6.47 Å

pLDDT: mean 85.09, std 13.47, range [41.03, 95.88]

Sequence (87 aa):
MLQERETTMHLDWYDRGILSFVLACAPGAEPSNDASLARFGITTPRVMRRFDAVLDAVRSHQFPLDDADLTLVHRAVDYRDHMPRTG